Protein AF-A0A8S2UV79-F1 (afdb_monomer)

Foldseek 3Di:
DDDPDDDDDPADFLDWDDAQFWIWTFGQFKIWIAGPPPRDTPDMDGRAHGPVNSDKDWDNDPVDTDIDDDNYPPDDD

Sequence (77 aa):
GTEILSYSFANNILAVKLSRSRLAVCLEDSIYIHNMRDMKLLHTIREIPSNSDGLCTLSISDENPYLAYPGSTTTGE

Organism: NCBI:txid392030

pLDDT: mean 88.6, std 9.38, range [44.09, 95.5]

Secondary structure (DSSP, 8-state):
---------SS---EEEE-SSEEEEE-SSEEEEEETTT--EEEEEES----TT---EE---SSS--EE--S-SS---

Structure (mmCIF, N/CA/C/O backbone):
data_AF-A0A8S2UV79-F1
#
_entry.id   AF-A0A8S2UV79-F1
#
loop_
_atom_site.group_PDB
_atom_site.id
_atom_site.type_symbol
_atom_site.label_atom_id
_atom_site.label_alt_id
_atom_site.label_comp_id
_atom_site.label_asym_id
_atom_site.label_entity_id
_atom_site.label_seq_id
_atom_site.pdbx_PDB_ins_code
_atom_site.Cartn_x
_atom_site.Cartn_y
_atom_site.Cartn_z
_atom_site.occupancy
_atom_site.B_iso_or_equiv
_atom_site.auth_seq_id
_atom_site.auth_comp_id
_atom_site.auth_asym_id
_atom_site.auth_atom_id
_atom_site.pdbx_PDB_model_num
ATOM 1 N N . GLY A 1 1 ? 4.464 -26.206 -2.674 1.00 68.12 1 GLY A N 1
ATOM 2 C CA . GLY A 1 1 ? 4.566 -24.814 -3.142 1.00 68.12 1 GLY A CA 1
ATOM 3 C C . GLY A 1 1 ? 5.684 -24.159 -2.375 1.00 68.12 1 GLY A C 1
ATOM 4 O O . GLY A 1 1 ? 5.766 -24.392 -1.178 1.00 68.12 1 GLY A O 1
ATOM 5 N N . THR A 1 2 ? 6.568 -23.438 -3.054 1.00 87.44 2 THR A N 1
ATOM 6 C CA . THR A 1 2 ? 7.683 -22.739 -2.405 1.00 87.44 2 THR A CA 1
ATOM 7 C C . THR A 1 2 ? 7.195 -21.3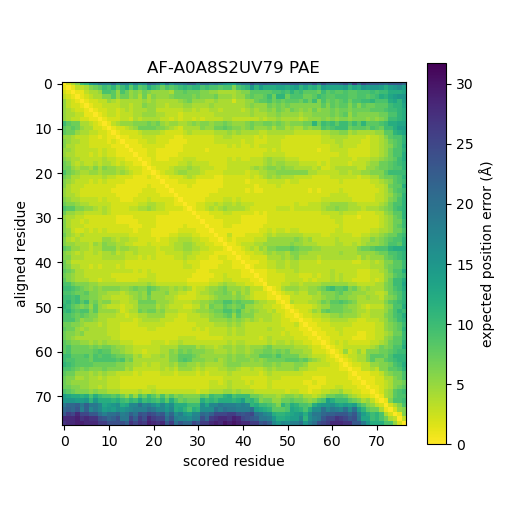70 -1.953 1.00 87.44 2 THR A C 1
ATOM 9 O O . THR A 1 2 ? 6.641 -20.626 -2.762 1.00 87.44 2 THR A O 1
ATOM 12 N N . GLU A 1 3 ? 7.362 -21.052 -0.673 1.00 86.31 3 GLU A N 1
ATOM 13 C CA . GLU A 1 3 ? 7.135 -19.698 -0.171 1.00 86.31 3 GLU A CA 1
ATOM 14 C C . GLU A 1 3 ? 8.191 -18.763 -0.771 1.00 86.31 3 GLU A C 1
ATOM 16 O O . GLU A 1 3 ? 9.382 -19.069 -0.740 1.00 86.31 3 GLU A O 1
ATOM 21 N N . ILE A 1 4 ? 7.753 -17.646 -1.356 1.00 85.19 4 ILE A N 1
ATOM 22 C CA . ILE A 1 4 ? 8.670 -16.642 -1.913 1.00 85.19 4 ILE A CA 1
ATOM 23 C C . ILE A 1 4 ? 9.172 -15.733 -0.789 1.00 85.19 4 ILE A C 1
ATOM 25 O O . ILE A 1 4 ? 10.359 -15.419 -0.741 1.00 85.19 4 ILE A O 1
ATOM 29 N N . LEU A 1 5 ? 8.267 -15.302 0.099 1.00 87.25 5 LEU A N 1
ATOM 30 C CA . LEU A 1 5 ? 8.572 -14.421 1.220 1.00 87.25 5 LEU A CA 1
ATOM 31 C C . LEU A 1 5 ? 7.432 -14.416 2.253 1.00 87.25 5 LEU A C 1
ATOM 33 O O . LEU A 1 5 ? 6.271 -14.604 1.885 1.00 87.25 5 LEU A O 1
ATOM 37 N N . SER A 1 6 ? 7.764 -14.128 3.513 1.00 89.75 6 SER A N 1
ATOM 38 C CA . SER A 1 6 ? 6.810 -13.915 4.605 1.00 89.75 6 SER A CA 1
ATOM 39 C C . SER A 1 6 ? 7.037 -12.554 5.279 1.00 89.75 6 SER A C 1
ATOM 41 O O . SER A 1 6 ? 8.162 -12.228 5.665 1.00 89.75 6 SER A O 1
ATOM 43 N N . TYR A 1 7 ? 5.974 -11.747 5.386 1.00 89.56 7 TYR A N 1
ATOM 44 C CA . TYR A 1 7 ? 5.972 -10.443 6.058 1.00 89.56 7 TYR A CA 1
ATOM 45 C C . TYR A 1 7 ? 4.964 -10.432 7.206 1.00 89.56 7 TYR A C 1
ATOM 47 O O . TYR A 1 7 ? 3.825 -10.868 7.043 1.00 89.56 7 TYR A O 1
ATOM 55 N N . SER A 1 8 ? 5.372 -9.850 8.332 1.00 90.19 8 SER A N 1
ATOM 56 C CA . SER A 1 8 ? 4.516 -9.638 9.499 1.00 90.19 8 SER A CA 1
ATOM 57 C C . SER A 1 8 ? 4.223 -8.153 9.665 1.00 90.19 8 SER A C 1
ATOM 59 O O . SER A 1 8 ? 5.143 -7.337 9.727 1.00 90.19 8 SER A O 1
ATOM 61 N N . PHE A 1 9 ? 2.941 -7.813 9.765 1.00 89.56 9 PHE A N 1
ATOM 62 C CA . PHE A 1 9 ? 2.469 -6.455 10.020 1.00 89.56 9 PHE A CA 1
ATOM 63 C C . PHE A 1 9 ? 1.919 -6.361 11.445 1.00 89.56 9 PHE A C 1
ATOM 65 O O . PHE A 1 9 ? 1.416 -7.344 11.983 1.00 89.56 9 PHE A O 1
ATOM 72 N N . ALA A 1 10 ? 2.049 -5.187 12.067 1.00 85.06 10 ALA A N 1
ATOM 73 C CA . ALA A 1 10 ? 1.623 -4.977 13.452 1.00 85.06 10 ALA A CA 1
ATOM 74 C C . ALA A 1 10 ? 0.093 -4.911 13.610 1.00 85.06 10 ALA A C 1
ATOM 76 O O . ALA A 1 10 ? -0.422 -5.250 14.670 1.00 85.06 10 ALA A O 1
ATOM 77 N N . ASN A 1 11 ? -0.611 -4.495 12.553 1.00 88.75 11 ASN A N 1
ATOM 78 C CA . ASN A 1 11 ? -2.063 -4.351 12.515 1.00 88.75 11 ASN A CA 1
ATOM 79 C C . ASN A 1 11 ? -2.682 -5.286 11.467 1.00 88.75 11 ASN A C 1
ATOM 81 O O . ASN A 1 11 ? -1.983 -5.877 10.637 1.00 88.75 11 ASN A O 1
ATOM 85 N N . ASN A 1 12 ? -4.012 -5.392 11.497 1.00 91.94 12 ASN A N 1
ATOM 86 C C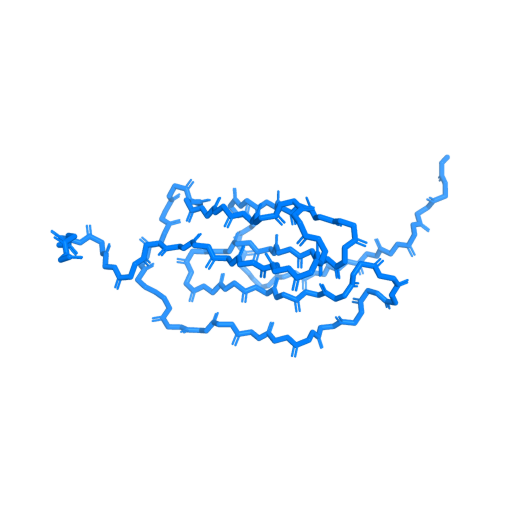A . ASN A 1 12 ? 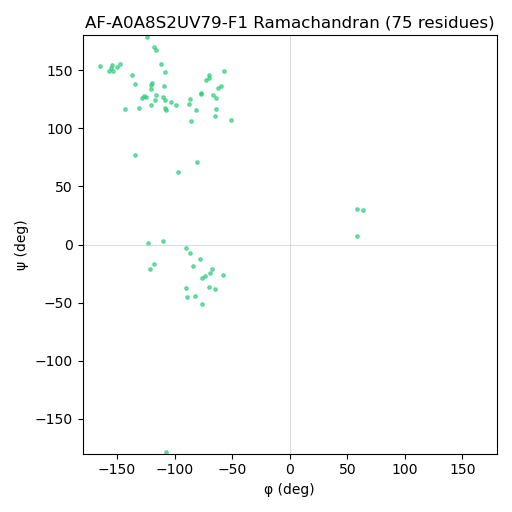-4.770 -6.203 10.552 1.00 91.94 12 ASN A CA 1
ATOM 87 C C . ASN A 1 12 ? -4.592 -5.713 9.112 1.00 91.94 12 ASN A C 1
ATOM 89 O O . ASN A 1 12 ? -4.695 -4.523 8.812 1.00 91.94 12 ASN A O 1
ATOM 93 N N . ILE A 1 13 ? -4.369 -6.667 8.212 1.00 94.75 13 ILE A N 1
ATOM 94 C CA . ILE A 1 13 ? -4.322 -6.416 6.776 1.00 94.75 13 ILE A CA 1
ATOM 95 C C . ILE A 1 13 ? -5.763 -6.363 6.271 1.00 94.75 13 ILE A C 1
ATOM 97 O O . ILE A 1 13 ? -6.465 -7.372 6.316 1.00 94.75 13 ILE A O 1
ATOM 101 N N . LEU A 1 14 ? -6.191 -5.201 5.782 1.00 95.00 14 LEU A N 1
ATOM 102 C CA . LEU A 1 14 ? -7.548 -5.000 5.269 1.00 95.00 14 LEU A CA 1
ATOM 103 C C . LEU A 1 14 ? -7.631 -5.297 3.771 1.00 95.00 14 LEU A C 1
ATOM 105 O O . LEU A 1 14 ? -8.596 -5.896 3.302 1.00 95.00 14 LEU A O 1
ATOM 109 N N . ALA A 1 15 ? -6.593 -4.935 3.014 1.00 94.00 15 ALA A N 1
ATOM 110 C CA . ALA A 1 15 ? -6.502 -5.277 1.602 1.00 94.00 15 ALA A CA 1
ATOM 111 C C . ALA A 1 15 ? -5.054 -5.446 1.138 1.00 94.00 15 ALA A C 1
ATOM 113 O O . ALA A 1 15 ? -4.131 -4.811 1.644 1.00 94.00 15 ALA A O 1
ATOM 114 N N . VAL A 1 16 ? -4.865 -6.272 0.108 1.00 94.62 16 VAL A N 1
ATOM 115 C CA . VAL A 1 16 ? -3.597 -6.399 -0.616 1.00 94.62 16 VAL A CA 1
ATOM 116 C C . VAL A 1 16 ? -3.870 -6.188 -2.101 1.00 94.62 16 VAL A C 1
ATOM 118 O O . VAL A 1 16 ? -4.759 -6.825 -2.671 1.00 94.62 16 VAL A O 1
ATOM 121 N N . LYS A 1 17 ? -3.125 -5.280 -2.735 1.00 94.38 17 LYS A N 1
ATOM 122 C CA . LYS A 1 17 ? -3.213 -4.986 -4.171 1.00 94.38 17 LYS A CA 1
ATOM 123 C C . LYS A 1 17 ? -1.865 -5.240 -4.826 1.00 94.38 17 LYS A C 1
ATOM 125 O O . LYS A 1 17 ? -0.832 -4.815 -4.318 1.00 94.38 17 LYS A O 1
ATOM 130 N N . LEU A 1 18 ? -1.885 -5.927 -5.961 1.00 93.38 18 LEU A N 1
ATOM 131 C CA . LEU A 1 18 ? -0.688 -6.243 -6.728 1.00 93.38 18 LEU A CA 1
ATOM 132 C C . LEU A 1 18 ? -0.783 -5.634 -8.124 1.00 93.38 18 LEU A C 1
ATOM 134 O O . LEU A 1 18 ? -1.819 -5.714 -8.783 1.00 93.38 18 LEU A O 1
ATOM 138 N N . SER A 1 19 ? 0.335 -5.087 -8.578 1.00 93.19 19 SER A N 1
ATOM 139 C CA . SER A 1 19 ? 0.635 -4.817 -9.978 1.00 93.19 19 SER A CA 1
ATOM 140 C C . SER A 1 19 ? 1.946 -5.519 -10.350 1.00 93.19 19 SER A C 1
ATOM 142 O O . SER A 1 19 ? 2.589 -6.165 -9.519 1.00 93.19 19 SER A O 1
ATOM 144 N N . ARG A 1 20 ? 2.373 -5.413 -11.611 1.00 91.06 20 ARG A N 1
ATOM 145 C CA . ARG A 1 20 ? 3.633 -6.028 -12.064 1.00 91.06 20 ARG A CA 1
ATOM 146 C C . ARG A 1 20 ? 4.872 -5.378 -11.437 1.00 91.06 20 ARG A C 1
ATOM 148 O O . ARG A 1 20 ? 5.917 -6.023 -11.366 1.00 91.06 20 ARG A O 1
ATOM 155 N N . SER A 1 21 ? 4.754 -4.141 -10.953 1.00 92.56 21 SER A N 1
ATOM 156 C CA . SER A 1 21 ? 5.855 -3.355 -10.379 1.00 92.56 21 SER A CA 1
ATOM 157 C C . SER A 1 21 ? 5.678 -2.987 -8.907 1.00 92.56 21 SER A C 1
ATOM 159 O O . SER A 1 21 ? 6.663 -2.596 -8.270 1.00 92.56 21 SER A O 1
ATOM 161 N N . ARG A 1 22 ? 4.468 -3.078 -8.344 1.00 94.81 22 ARG A N 1
ATOM 162 C CA . ARG A 1 22 ? 4.174 -2.658 -6.968 1.00 94.81 22 ARG A CA 1
ATOM 163 C C . ARG A 1 22 ? 3.287 -3.662 -6.243 1.00 94.81 22 ARG A C 1
ATOM 165 O O . ARG A 1 22 ? 2.377 -4.243 -6.825 1.00 94.81 22 ARG A O 1
ATOM 172 N N . LEU A 1 23 ? 3.524 -3.800 -4.946 1.00 94.25 23 LEU A N 1
ATOM 173 C CA . LEU A 1 23 ? 2.647 -4.492 -4.010 1.00 94.25 23 LEU A CA 1
ATOM 174 C C . LEU A 1 23 ? 2.239 -3.490 -2.932 1.00 94.25 23 LEU A C 1
ATOM 176 O O . LEU A 1 23 ? 3.097 -2.940 -2.247 1.00 94.25 23 LEU A O 1
ATOM 180 N N . ALA A 1 24 ? 0.942 -3.232 -2.801 1.00 95.44 24 ALA A N 1
ATOM 181 C CA . ALA A 1 24 ? 0.385 -2.355 -1.781 1.00 95.44 24 ALA A CA 1
ATOM 182 C C . ALA A 1 24 ? -0.355 -3.188 -0.729 1.00 95.44 24 ALA A C 1
ATOM 184 O O . ALA A 1 24 ? -1.259 -3.953 -1.065 1.00 95.44 24 ALA A O 1
ATOM 185 N N . VAL A 1 25 ? 0.026 -3.033 0.536 1.00 95.50 25 VAL A N 1
ATOM 186 C CA . VAL A 1 25 ? -0.666 -3.619 1.692 1.00 95.50 25 VAL A CA 1
ATOM 187 C C . VAL A 1 25 ? -1.375 -2.489 2.420 1.00 95.50 25 VAL A C 1
ATOM 189 O O . VAL A 1 25 ? -0.714 -1.578 2.913 1.00 95.50 25 VAL A O 1
ATOM 192 N N . CYS A 1 26 ? -2.702 -2.531 2.448 1.00 94.88 26 CYS A N 1
ATOM 193 C CA . CYS A 1 26 ? -3.558 -1.535 3.080 1.00 94.88 26 CYS A CA 1
ATOM 194 C C . CYS A 1 26 ? -3.975 -2.050 4.466 1.00 94.88 26 CYS A C 1
ATOM 196 O O . CYS A 1 26 ? -4.576 -3.123 4.586 1.00 94.88 26 CYS A O 1
ATOM 198 N N . LEU A 1 27 ? -3.616 -1.294 5.497 1.00 94.06 27 LEU A N 1
ATOM 199 C CA . LEU A 1 27 ? -4.040 -1.468 6.881 1.00 94.06 27 LEU A CA 1
ATOM 200 C C . LEU A 1 27 ? -5.031 -0.338 7.203 1.00 94.06 27 LEU A C 1
ATOM 202 O O . LEU A 1 27 ? -5.359 0.477 6.340 1.00 94.06 27 LEU A O 1
ATOM 206 N N . GLU A 1 28 ? -5.522 -0.289 8.436 1.00 91.75 28 GLU A N 1
ATOM 207 C CA . GLU A 1 28 ? -6.529 0.696 8.845 1.00 91.75 28 GLU A CA 1
ATOM 208 C C . GLU A 1 28 ? -6.022 2.147 8.795 1.00 91.75 28 GLU A C 1
ATOM 210 O O . GLU A 1 28 ? -6.756 3.039 8.383 1.00 91.75 28 GLU A O 1
ATOM 215 N N . ASP A 1 29 ? -4.768 2.375 9.178 1.00 91.06 29 ASP A N 1
ATOM 216 C CA . ASP A 1 29 ? -4.156 3.696 9.386 1.00 91.06 29 ASP A CA 1
ATOM 217 C C . ASP A 1 29 ? -2.899 3.927 8.529 1.00 91.06 29 ASP A C 1
ATOM 219 O O . ASP A 1 29 ? -2.228 4.965 8.615 1.00 91.06 29 ASP A O 1
ATOM 223 N N . SER A 1 30 ? -2.545 2.943 7.700 1.00 93.38 30 SER A N 1
ATOM 224 C CA . SER A 1 30 ? -1.301 2.946 6.940 1.00 93.38 30 SER A CA 1
ATOM 225 C C . SER A 1 30 ? -1.369 2.094 5.673 1.00 93.38 30 SER A C 1
ATOM 227 O O . SER A 1 30 ? -2.097 1.105 5.590 1.00 93.38 30 SER A O 1
ATOM 229 N N . ILE A 1 31 ? -0.575 2.466 4.664 1.00 95.06 31 ILE A N 1
ATOM 230 C CA . ILE A 1 31 ? -0.398 1.687 3.432 1.00 95.06 31 ILE A CA 1
ATOM 231 C C . ILE A 1 31 ? 1.093 1.484 3.169 1.00 95.06 31 ILE A C 1
ATOM 233 O O . ILE A 1 31 ? 1.867 2.441 3.087 1.00 95.06 31 ILE A O 1
ATOM 237 N N . TYR A 1 32 ? 1.496 0.229 2.990 1.00 95.19 32 TYR A N 1
ATOM 238 C CA . TYR A 1 32 ? 2.874 -0.156 2.703 1.00 95.19 32 TYR A CA 1
ATOM 239 C C . TYR A 1 32 ? 3.023 -0.493 1.228 1.00 95.19 32 TYR A C 1
ATOM 241 O O . TYR A 1 32 ? 2.367 -1.403 0.722 1.00 95.19 32 TYR A O 1
ATOM 249 N N . ILE A 1 33 ? 3.923 0.209 0.548 1.00 95.50 33 ILE A N 1
ATOM 250 C CA . ILE A 1 33 ? 4.189 0.036 -0.877 1.00 95.50 33 ILE A CA 1
ATOM 251 C C . ILE A 1 33 ? 5.547 -0.639 -1.031 1.00 95.50 33 ILE A C 1
ATOM 253 O O . ILE A 1 33 ? 6.578 -0.076 -0.665 1.00 95.50 33 ILE A O 1
ATOM 257 N N . HIS A 1 34 ? 5.549 -1.831 -1.610 1.00 94.69 34 HIS A N 1
ATOM 258 C CA . HIS A 1 34 ? 6.731 -2.636 -1.886 1.00 94.69 34 HIS A CA 1
ATOM 259 C C . HIS A 1 34 ? 6.983 -2.727 -3.389 1.00 94.69 34 HIS A C 1
ATOM 261 O O . HIS A 1 34 ? 6.064 -2.597 -4.206 1.00 94.69 34 HIS A O 1
ATOM 267 N N . ASN A 1 35 ? 8.234 -2.972 -3.767 1.00 92.88 35 ASN A N 1
ATOM 268 C CA . ASN A 1 35 ? 8.565 -3.346 -5.134 1.00 92.88 35 ASN A CA 1
ATOM 269 C C . ASN A 1 35 ? 8.201 -4.814 -5.357 1.00 92.88 35 ASN A C 1
ATOM 271 O O . ASN A 1 35 ? 8.624 -5.667 -4.588 1.00 92.88 35 ASN A O 1
ATOM 275 N N . MET A 1 36 ? 7.483 -5.133 -6.430 1.00 91.31 36 MET A N 1
ATOM 276 C CA . MET A 1 36 ? 7.116 -6.523 -6.714 1.00 91.31 36 MET A CA 1
ATOM 277 C C . MET A 1 36 ? 8.324 -7.398 -7.110 1.00 91.31 36 MET A C 1
ATOM 279 O O . MET A 1 36 ? 8.294 -8.613 -6.931 1.00 91.31 36 MET A O 1
ATOM 283 N N . ARG A 1 37 ? 9.409 -6.809 -7.641 1.00 89.38 37 ARG A N 1
ATOM 284 C CA . ARG A 1 37 ? 10.575 -7.583 -8.110 1.00 89.38 37 ARG A CA 1
ATOM 285 C C . ARG A 1 37 ? 11.455 -8.092 -6.968 1.00 89.38 37 ARG A C 1
ATOM 287 O O . ARG A 1 37 ? 11.824 -9.259 -6.961 1.00 89.38 37 ARG A O 1
ATOM 294 N N . ASP A 1 38 ? 11.845 -7.206 -6.061 1.00 90.31 38 ASP A N 1
ATOM 295 C CA . ASP A 1 38 ? 12.769 -7.501 -4.959 1.00 90.31 38 ASP A CA 1
ATOM 296 C C . ASP A 1 38 ? 12.085 -7.505 -3.586 1.00 90.31 38 ASP A C 1
ATOM 298 O O . ASP A 1 38 ? 12.756 -7.685 -2.574 1.00 90.31 38 ASP A O 1
ATOM 302 N N . MET A 1 39 ? 10.761 -7.316 -3.550 1.00 90.56 39 MET A N 1
ATOM 303 C CA . MET A 1 39 ? 9.911 -7.301 -2.351 1.00 90.56 39 MET A CA 1
ATOM 304 C C . MET A 1 39 ? 10.285 -6.256 -1.298 1.00 90.56 39 MET A C 1
ATOM 306 O O . MET A 1 39 ? 9.677 -6.215 -0.237 1.00 90.56 39 MET A O 1
ATOM 310 N N . LYS A 1 40 ? 11.230 -5.352 -1.576 1.00 92.00 40 LYS A N 1
ATOM 311 C CA . LYS A 1 40 ? 11.631 -4.316 -0.622 1.00 92.00 40 LYS A CA 1
ATOM 312 C C . LYS A 1 40 ? 10.542 -3.273 -0.435 1.00 92.00 40 LYS A C 1
ATOM 314 O O . LYS A 1 40 ? 9.890 -2.854 -1.393 1.00 92.00 40 LYS A O 1
ATOM 319 N N . LEU A 1 41 ? 10.414 -2.805 0.804 1.00 93.31 41 LEU A N 1
ATOM 320 C CA . LEU A 1 41 ? 9.589 -1.659 1.156 1.00 93.31 41 LEU A CA 1
ATOM 321 C C . LEU A 1 41 ? 10.148 -0.410 0.470 1.00 93.31 41 LEU A C 1
ATOM 323 O O . LEU A 1 41 ? 11.276 0.001 0.733 1.00 93.31 41 LEU A O 1
ATOM 327 N N . LEU A 1 42 ? 9.353 0.174 -0.420 1.00 94.25 42 LEU A N 1
ATOM 328 C CA . LEU A 1 42 ? 9.684 1.415 -1.112 1.00 94.25 42 LEU A CA 1
ATOM 329 C C . LEU A 1 42 ? 9.205 2.619 -0.312 1.00 94.25 42 LEU A C 1
ATOM 331 O O . LEU A 1 42 ? 9.924 3.606 -0.178 1.00 94.25 42 LEU A O 1
ATOM 335 N N . HIS A 1 43 ? 7.973 2.550 0.188 1.00 94.19 43 HIS A N 1
ATOM 336 C CA . HIS A 1 43 ? 7.345 3.669 0.866 1.00 94.19 43 HIS A CA 1
ATOM 337 C C . HIS A 1 43 ? 6.278 3.206 1.854 1.00 94.19 43 HIS A C 1
ATOM 339 O O . HIS A 1 43 ? 5.675 2.143 1.701 1.00 94.19 43 HIS A O 1
ATOM 345 N N . THR A 1 44 ? 6.024 4.035 2.860 1.00 94.75 44 THR A N 1
ATOM 346 C CA . THR A 1 44 ? 4.943 3.838 3.821 1.00 94.75 44 THR A CA 1
ATOM 347 C C . THR A 1 44 ? 4.179 5.137 3.946 1.00 94.75 44 THR A C 1
ATOM 349 O O . THR A 1 44 ? 4.737 6.139 4.390 1.00 94.75 44 THR A O 1
ATOM 352 N N . ILE A 1 45 ? 2.907 5.092 3.575 1.00 93.38 45 ILE A N 1
ATOM 353 C CA . ILE A 1 45 ? 1.964 6.174 3.822 1.00 93.38 45 ILE A CA 1
ATOM 354 C C . ILE A 1 45 ? 1.386 5.919 5.211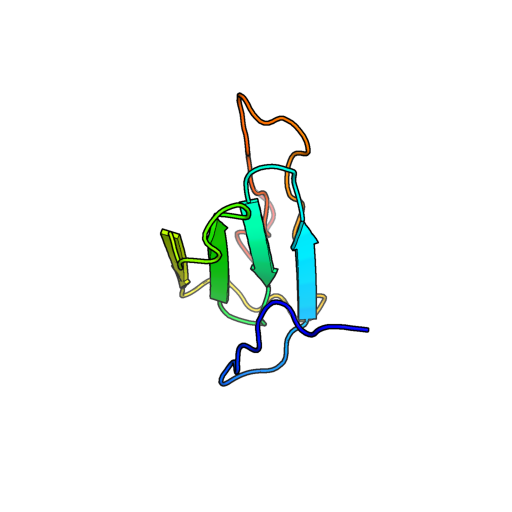 1.00 93.38 45 ILE A C 1
ATOM 356 O O . ILE A 1 45 ? 0.856 4.837 5.468 1.00 93.38 45 ILE A O 1
ATOM 360 N N . ARG A 1 46 ? 1.554 6.878 6.116 1.00 90.88 46 ARG A N 1
ATOM 361 C CA . ARG A 1 46 ? 1.069 6.821 7.500 1.00 90.88 46 ARG A CA 1
ATOM 362 C C . ARG A 1 46 ? 0.040 7.914 7.716 1.00 90.88 46 ARG A C 1
ATOM 364 O O . ARG A 1 46 ? -0.058 8.817 6.890 1.00 90.88 46 ARG A O 1
ATOM 371 N N . GLU A 1 47 ? -0.672 7.824 8.835 1.00 85.75 47 GLU A N 1
ATOM 372 C CA . GLU A 1 47 ? -1.656 8.832 9.243 1.00 85.75 47 GLU A CA 1
ATOM 373 C C . GLU A 1 47 ? -2.755 9.015 8.187 1.00 85.75 47 GLU A C 1
ATOM 375 O O . GLU A 1 47 ? -3.313 10.102 8.036 1.00 85.75 47 GLU A O 1
ATOM 380 N N . ILE A 1 48 ? -3.073 7.944 7.444 1.00 87.94 48 ILE A N 1
ATOM 381 C CA . ILE A 1 48 ? -4.275 7.954 6.618 1.00 87.94 48 ILE A CA 1
ATOM 382 C C . ILE A 1 48 ? -5.491 7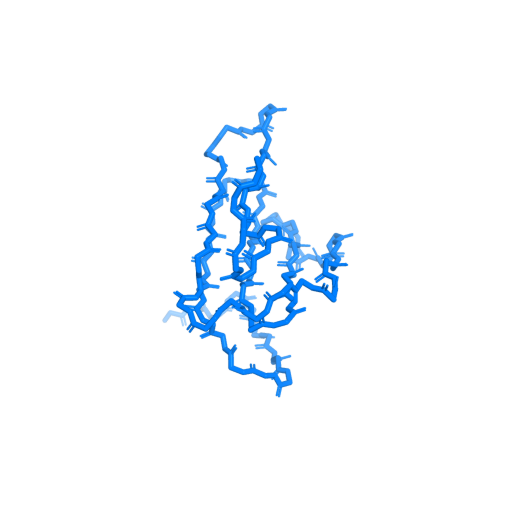.906 7.549 1.00 87.94 48 ILE A C 1
ATOM 384 O O . ILE A 1 48 ? -5.434 7.280 8.613 1.00 87.94 48 ILE A O 1
ATOM 388 N N . PRO A 1 49 ? -6.595 8.563 7.180 1.00 87.12 49 PRO A N 1
ATOM 389 C CA . PRO A 1 49 ? -7.842 8.424 7.915 1.00 87.12 49 PRO A CA 1
ATOM 390 C C . PRO A 1 49 ? -8.274 6.957 7.963 1.00 87.12 49 PRO A C 1
ATOM 392 O O . PRO A 1 49 ? -7.999 6.197 7.032 1.00 87.12 49 PRO A O 1
ATOM 395 N N . SER A 1 50 ? -8.962 6.583 9.044 1.00 85.81 50 SER A N 1
ATOM 396 C CA . SER A 1 50 ? -9.366 5.204 9.325 1.00 85.81 50 SER A CA 1
ATOM 397 C C . SER A 1 50 ? -10.085 4.565 8.138 1.00 85.81 50 SER A C 1
ATOM 399 O O . SER A 1 50 ? -11.237 4.871 7.837 1.00 85.81 50 SER A O 1
ATOM 401 N N . ASN A 1 51 ? -9.394 3.651 7.469 1.00 86.56 51 ASN A N 1
ATOM 402 C CA . ASN A 1 51 ? -9.881 2.958 6.290 1.00 86.56 51 ASN A CA 1
ATOM 403 C C . ASN A 1 51 ? -10.448 1.591 6.677 1.00 86.56 51 ASN A C 1
ATOM 405 O O . ASN A 1 51 ? -9.915 0.570 6.254 1.00 86.56 51 ASN A O 1
ATOM 409 N N . SER A 1 52 ? -11.499 1.554 7.501 1.00 85.56 52 SER A N 1
ATOM 410 C CA . SER A 1 52 ? -12.029 0.307 8.084 1.00 85.56 52 SER A CA 1
ATOM 411 C C . SER A 1 52 ? -12.459 -0.736 7.038 1.00 85.56 52 SER A C 1
ATOM 413 O O . SER A 1 52 ? -12.391 -1.933 7.304 1.00 85.56 52 SER A O 1
ATOM 415 N N . ASP A 1 53 ? -12.827 -0.292 5.834 1.00 87.38 53 ASP A N 1
ATOM 416 C CA . ASP A 1 53 ? -13.218 -1.152 4.709 1.00 87.38 53 ASP A CA 1
ATOM 417 C C . ASP A 1 53 ? -12.038 -1.572 3.807 1.00 87.38 53 ASP A C 1
ATOM 419 O O . ASP A 1 53 ? -12.223 -2.308 2.834 1.00 87.38 53 ASP A O 1
ATOM 423 N N . GLY A 1 54 ? -10.816 -1.097 4.076 1.00 88.88 54 GLY A N 1
ATOM 424 C CA . GLY A 1 54 ? -9.639 -1.403 3.256 1.00 88.88 54 GLY A CA 1
ATOM 425 C C . GLY A 1 54 ? -9.734 -0.871 1.821 1.00 88.88 54 GLY A C 1
ATOM 426 O O . GLY A 1 54 ? -9.173 -1.464 0.893 1.00 88.88 54 GLY A O 1
ATOM 427 N N . LEU A 1 55 ? -10.452 0.236 1.614 1.00 90.81 55 LEU A N 1
ATOM 428 C CA . LEU A 1 55 ? -10.623 0.875 0.314 1.00 90.81 55 LEU A CA 1
ATOM 429 C C . LEU A 1 55 ? -9.282 1.405 -0.186 1.00 90.81 55 LEU A C 1
ATOM 431 O O . LEU A 1 55 ? -8.716 2.358 0.342 1.00 90.81 55 LEU A O 1
ATOM 435 N N . CYS A 1 56 ? -8.760 0.778 -1.226 1.00 92.88 56 CYS A N 1
ATOM 436 C CA . CYS A 1 56 ? -7.615 1.263 -1.971 1.00 92.88 56 CYS A CA 1
ATOM 437 C C . CYS A 1 56 ? -7.650 0.648 -3.374 1.00 92.88 56 CYS A C 1
ATOM 439 O O . CYS A 1 56 ? -8.144 -0.469 -3.568 1.00 92.88 56 CYS A O 1
ATOM 441 N N . THR A 1 57 ? -7.134 1.360 -4.372 1.00 93.38 57 THR A N 1
ATOM 442 C CA . THR A 1 57 ? -6.966 0.823 -5.727 1.00 93.38 57 THR A CA 1
ATOM 443 C C . THR A 1 57 ? -5.588 1.162 -6.264 1.00 93.38 57 THR A C 1
ATOM 445 O O . THR A 1 57 ? -5.087 2.267 -6.072 1.00 93.38 57 THR A O 1
ATOM 448 N N . LEU A 1 58 ? -4.970 0.189 -6.923 1.00 94.75 58 LEU A N 1
ATOM 449 C CA . LEU A 1 58 ? -3.643 0.302 -7.506 1.00 94.75 58 LEU A CA 1
ATOM 450 C C . LEU A 1 58 ? -3.772 0.151 -9.020 1.00 94.75 58 LEU A C 1
ATOM 452 O O . LEU A 1 58 ? -4.367 -0.813 -9.504 1.00 94.75 58 LEU A O 1
ATOM 456 N N . SER A 1 59 ? -3.203 1.099 -9.755 1.00 94.12 59 SER A N 1
ATOM 457 C CA . SER A 1 59 ? -3.109 1.045 -11.209 1.00 94.12 59 SER A CA 1
ATOM 458 C C . SER A 1 59 ? -2.320 -0.187 -11.650 1.00 94.12 59 SER A C 1
ATOM 460 O O . SER A 1 59 ? -1.256 -0.501 -11.110 1.00 94.12 59 SER A O 1
ATOM 462 N N . ILE A 1 60 ? -2.831 -0.871 -12.671 1.00 90.50 60 ILE A N 1
ATOM 463 C CA . ILE A 1 60 ? -2.156 -2.013 -13.300 1.00 90.50 60 ILE A CA 1
ATOM 464 C C . 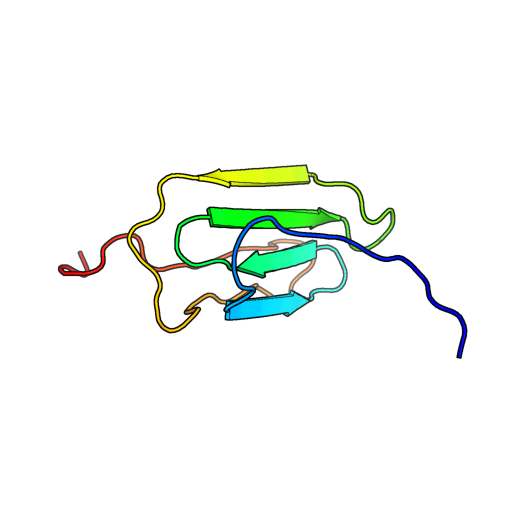ILE A 1 60 ? -1.030 -1.583 -14.250 1.00 90.50 60 ILE A C 1
ATOM 466 O O . ILE A 1 60 ? -0.240 -2.425 -14.673 1.00 90.50 60 ILE A O 1
ATOM 470 N N . SER A 1 61 ? -0.961 -0.294 -14.595 1.00 91.38 61 SER A N 1
ATOM 471 C CA . SER A 1 61 ? 0.017 0.251 -15.535 1.00 91.38 61 SER A CA 1
ATOM 472 C C . SER A 1 61 ? 1.391 0.394 -14.885 1.00 91.38 61 SER A C 1
ATOM 474 O O . SER A 1 61 ? 1.527 1.024 -13.839 1.00 91.38 61 SER A O 1
ATOM 476 N N . ASP A 1 62 ? 2.424 -0.132 -15.543 1.00 85.56 62 ASP A N 1
ATOM 477 C CA . ASP A 1 62 ? 3.809 -0.031 -15.064 1.00 85.56 62 ASP A CA 1
ATOM 478 C C . ASP A 1 62 ? 4.433 1.353 -15.286 1.00 85.56 62 ASP A C 1
ATOM 480 O O . ASP A 1 62 ? 5.282 1.770 -14.504 1.00 85.56 62 ASP A O 1
ATOM 484 N N . GLU A 1 63 ? 4.006 2.083 -16.321 1.00 89.38 63 GLU A N 1
ATOM 485 C CA . GLU A 1 63 ? 4.494 3.444 -16.592 1.00 89.38 63 GLU A CA 1
ATOM 486 C C . GLU A 1 63 ? 3.990 4.444 -15.547 1.00 89.38 63 GLU A C 1
ATOM 488 O O . GLU A 1 63 ? 4.721 5.336 -15.129 1.00 89.38 63 GLU A O 1
ATOM 493 N N . ASN A 1 64 ? 2.746 4.258 -15.095 1.00 88.19 64 ASN A N 1
ATOM 494 C CA . ASN A 1 64 ? 2.057 5.151 -14.169 1.00 88.19 64 ASN A CA 1
ATOM 495 C C . ASN A 1 64 ? 1.357 4.345 -13.057 1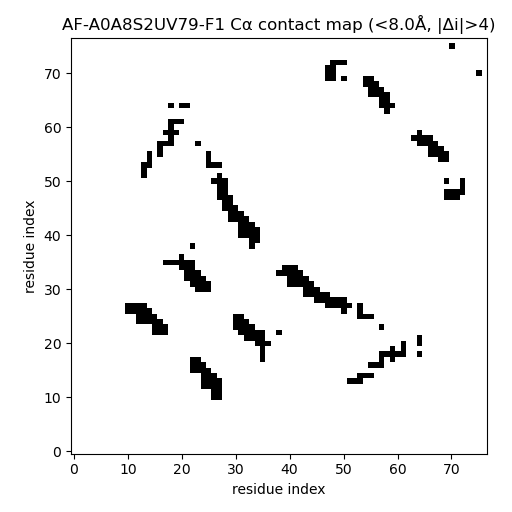.00 88.19 64 ASN A C 1
ATOM 497 O O . ASN A 1 64 ? 0.133 4.144 -13.097 1.00 88.19 64 ASN A O 1
ATOM 501 N N . PRO A 1 65 ? 2.122 3.854 -12.062 1.00 88.31 65 PRO A N 1
ATOM 502 C CA . PRO A 1 65 ? 1.596 3.051 -10.966 1.00 88.31 65 PRO A CA 1
ATOM 503 C C . PRO A 1 65 ? 0.968 3.953 -9.895 1.00 88.31 65 PRO A C 1
ATOM 505 O O . PRO A 1 65 ? 1.520 4.142 -8.810 1.00 88.31 65 PRO A O 1
ATOM 508 N N . TYR A 1 66 ? -0.184 4.544 -10.210 1.00 93.19 66 TYR A N 1
ATOM 509 C CA . TYR A 1 66 ? -0.947 5.346 -9.258 1.00 93.19 66 TYR A CA 1
ATOM 510 C C . TYR A 1 66 ? -1.628 4.470 -8.207 1.00 93.19 66 TYR A C 1
ATOM 512 O O . TYR A 1 66 ? -2.157 3.402 -8.517 1.00 93.19 66 TYR A O 1
ATOM 520 N N . LEU A 1 67 ? -1.645 4.956 -6.971 1.00 93.62 67 LEU A N 1
ATOM 521 C CA . LEU A 1 67 ? -2.386 4.380 -5.858 1.00 93.62 67 LEU A CA 1
ATOM 522 C C . LEU A 1 67 ? -3.415 5.415 -5.407 1.00 93.62 67 LEU A C 1
ATOM 524 O O . LEU A 1 67 ? -3.038 6.536 -5.074 1.00 93.62 67 LEU A O 1
ATOM 528 N N . ALA A 1 68 ? -4.689 5.034 -5.385 1.00 93.00 68 ALA A N 1
ATOM 529 C CA . ALA A 1 68 ? -5.749 5.853 -4.815 1.00 93.00 68 ALA A CA 1
ATOM 530 C C . ALA A 1 68 ? -6.247 5.218 -3.513 1.00 93.00 68 ALA A C 1
ATOM 532 O O . ALA A 1 68 ? -6.442 4.001 -3.435 1.00 93.00 68 ALA A O 1
ATOM 533 N N . TYR A 1 69 ? -6.445 6.051 -2.500 1.00 91.94 69 TYR A N 1
ATOM 534 C CA . TYR A 1 69 ? -6.958 5.690 -1.183 1.00 91.94 69 TYR A CA 1
ATOM 535 C C . TYR A 1 69 ? -7.783 6.869 -0.642 1.00 91.94 69 TYR A C 1
ATOM 537 O O . TYR A 1 69 ? -7.574 8.001 -1.090 1.00 91.94 69 TYR A O 1
ATOM 545 N N . PRO A 1 70 ? -8.742 6.634 0.268 1.00 89.50 70 PRO A N 1
ATOM 546 C CA . PRO A 1 70 ? -9.544 7.710 0.834 1.00 89.50 70 PRO A CA 1
ATOM 547 C C . PRO A 1 70 ? -8.664 8.671 1.645 1.00 89.50 70 PRO A C 1
ATOM 549 O O . PRO A 1 70 ? -7.937 8.257 2.545 1.00 89.50 70 PRO A O 1
ATOM 552 N N . GLY A 1 71 ? -8.733 9.962 1.312 1.00 84.00 71 GLY A N 1
ATOM 553 C CA . GLY A 1 71 ? -8.031 11.038 2.022 1.00 84.00 71 GLY A CA 1
ATOM 554 C C . GLY A 1 71 ? -8.799 11.605 3.220 1.00 84.00 71 GLY A C 1
ATOM 555 O O . GLY A 1 71 ? -8.238 12.377 3.990 1.00 84.00 71 GLY A O 1
ATOM 556 N N . SER A 1 72 ? -10.058 11.197 3.416 1.00 78.06 72 SER A N 1
ATOM 557 C CA . SER A 1 72 ? -10.893 11.538 4.576 1.00 78.06 72 SER A CA 1
ATOM 558 C C . SER A 1 72 ? -11.944 10.445 4.802 1.00 78.06 72 SER A C 1
ATOM 560 O O . SER A 1 72 ? -12.384 9.804 3.846 1.00 78.06 72 SER A O 1
ATOM 562 N N . THR A 1 73 ? -12.352 10.228 6.056 1.00 68.56 73 THR A N 1
ATOM 563 C CA . THR A 1 73 ? -13.457 9.318 6.420 1.00 68.56 73 THR A CA 1
ATOM 564 C C . THR A 1 73 ? -14.834 9.972 6.311 1.00 68.56 73 THR A C 1
ATOM 566 O O . THR A 1 73 ? -15.844 9.273 6.266 1.00 68.56 73 THR A O 1
A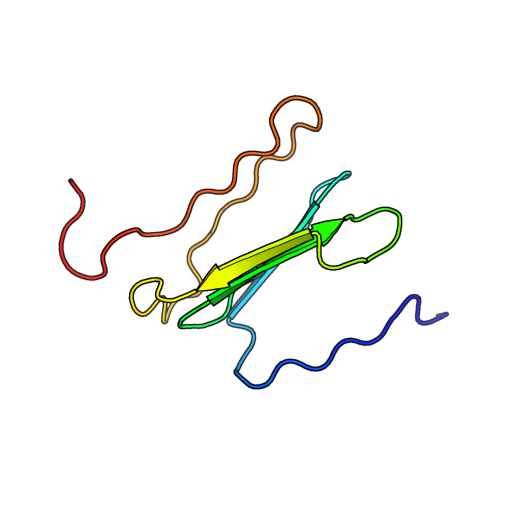TOM 569 N N . THR A 1 74 ? -14.894 11.304 6.295 1.00 64.50 74 THR A N 1
ATOM 570 C CA . THR A 1 74 ? -16.138 12.071 6.471 1.00 64.50 74 THR A CA 1
ATOM 571 C C . THR A 1 74 ? -16.472 12.990 5.303 1.00 64.50 74 THR A C 1
ATOM 573 O O . T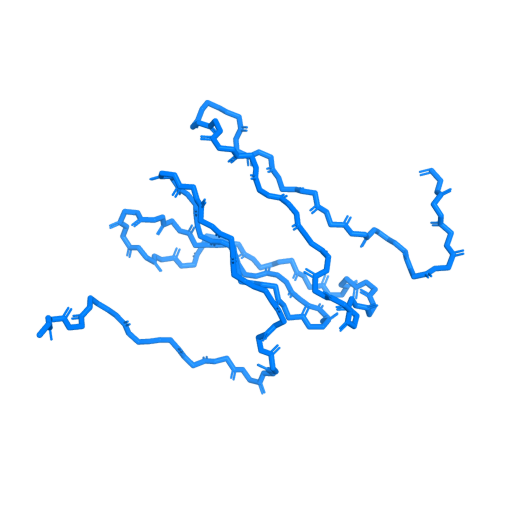HR A 1 74 ? -17.634 13.355 5.141 1.00 64.50 74 THR A O 1
ATOM 576 N N . THR A 1 75 ? -15.498 13.361 4.475 1.00 59.41 75 THR A N 1
ATOM 577 C CA . THR A 1 75 ? -15.682 14.345 3.398 1.00 59.41 75 THR A CA 1
ATOM 578 C C . THR A 1 75 ? -14.871 13.966 2.166 1.00 59.41 75 THR A C 1
ATOM 580 O O . THR A 1 75 ? -13.649 13.944 2.212 1.00 59.41 75 THR A O 1
ATOM 583 N N . GLY A 1 76 ? -15.541 13.687 1.047 1.00 53.44 76 GLY A N 1
ATOM 584 C CA . GLY A 1 76 ? -14.894 13.714 -0.263 1.00 53.44 76 GLY A CA 1
ATOM 585 C C . GLY A 1 76 ? -14.930 15.145 -0.782 1.00 53.44 76 GLY A C 1
ATOM 586 O O . GLY A 1 76 ? -16.010 15.612 -1.136 1.00 53.44 76 GLY A O 1
ATOM 587 N N . GLU A 1 77 ? -13.796 15.841 -0.767 1.00 44.09 77 GLU A N 1
ATOM 588 C CA . GLU A 1 77 ? -13.606 17.015 -1.631 1.00 44.09 77 GLU A CA 1
ATOM 589 C C . GLU A 1 77 ? -13.106 16.577 -3.010 1.00 44.09 77 GLU A C 1
ATOM 591 O O . GLU A 1 77 ? -12.282 15.631 -3.068 1.00 44.09 77 GLU A O 1
#

Mean predicted aligned error: 5.14 Å

Nearest PDB structures (foldseek):
  7mu2-assembly2_C  TM=9.908E-01  e=4.177E-09  Homo sapiens
  7xfr-assembly1_C-2  TM=9.896E-01  e=9.634E-09  Homo sapiens
  7mu2-assembly1_A  TM=9.906E-01  e=2.093E-08  Homo sapiens
  7f69-assembly1_A  TM=9.893E-01  e=6.130E-08  Homo sapiens
  8afw-assembly1_A  TM=9.793E-01  e=3.768E-06  Saccharomyces cerevisiae

Radius of gyration: 12.92 Å; Cα contacts (8 Å, |Δi|>4): 143; chains: 1; bounding box: 29×42×30 Å

InterPro domains:
  IPR036322 WD40-repeat-containing domain superfamily [SSF50978] (10-71)
  IPR048720 PROPPIN [PF21032] (1-77)
  IPR048720 PROPPIN [PTHR11227] (2-76)

Solvent-accessible surface area (backbone atoms only — not comparable to full-atom values): 4802 Å² total; per-residue (Å²): 136,84,84,88,80,87,86,88,69,98,63,66,78,57,33,77,45,78,34,85,57,35,32,39,42,27,29,44,44,35,36,41,34,22,32,51,85,79,64,44,79,74,48,70,52,64,82,43,41,71,31,86,82,24,67,62,51,65,40,72,44,78,94,58,67,49,73,50,62,63,86,45,78,85,57,92,130